Protein AF-A0A9X9R093-F1 (afdb_monomer_lite)

Radius of gyration: 15.12 Å; chains: 1; bounding box: 36×22×42 Å

Organism: Neisseria subflava (NCBI:txid28449)

pLDDT: mean 92.51, std 8.37, range [50.56, 98.62]

Secondary structure (DSSP, 8-state):
-PPPPEEEEEEEEEEEEEEPPTT-----GGG--SEEEEE--SSTTPPPEEEEEEEEEEEEEEE-TT--EEEEEEEEEEEEEE-

Sequence (83 aa):
MKRPSETLVGQYDISLTTVVPPDGTVIDWDKIEDAKISLVSDIKGVHPTFYLGFYAKEAGERYTVDNELVIDVTGFATRKVIE

Structure (mmCIF, N/CA/C/O backbone):
data_AF-A0A9X9R093-F1
#
_entry.id   AF-A0A9X9R093-F1
#
loop_
_atom_site.group_PDB
_atom_site.id
_atom_site.type_symbol
_atom_site.label_atom_id
_atom_site.label_alt_id
_atom_site.label_comp_id
_atom_site.label_asym_id
_atom_site.label_entity_id
_atom_site.label_seq_id
_atom_site.pdbx_PDB_ins_code
_atom_site.Cartn_x
_atom_site.Cartn_y
_atom_site.Cartn_z
_atom_site.occupancy
_atom_site.B_iso_or_equiv
_atom_site.auth_seq_id
_atom_site.auth_comp_id
_atom_site.auth_asym_id
_atom_site.auth_ato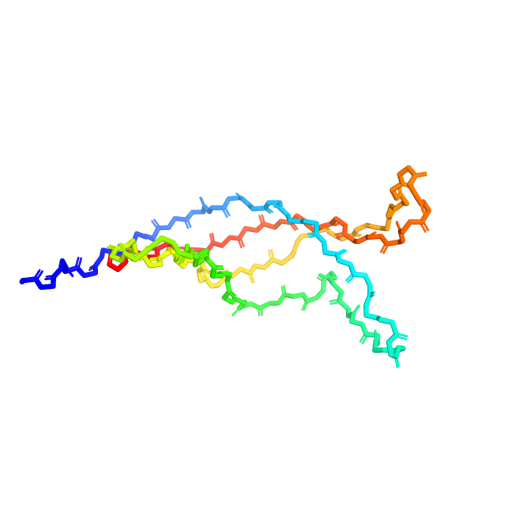m_id
_atom_site.pdbx_PDB_model_num
ATOM 1 N N . MET A 1 1 ? -4.028 3.345 31.279 1.00 50.56 1 MET A N 1
ATOM 2 C CA . MET A 1 1 ? -5.335 3.479 30.601 1.00 50.56 1 MET A CA 1
ATOM 3 C C . MET A 1 1 ? -5.072 3.356 29.106 1.00 50.56 1 MET A C 1
ATOM 5 O O . MET A 1 1 ? -4.295 4.153 28.598 1.00 50.56 1 MET A O 1
ATOM 9 N N . LYS A 1 2 ? -5.571 2.307 28.438 1.00 56.78 2 LYS A N 1
ATOM 10 C CA . LYS A 1 2 ? -5.408 2.138 26.982 1.00 56.78 2 LYS A CA 1
ATOM 11 C C . LYS A 1 2 ? -6.317 3.176 26.310 1.00 56.78 2 LYS A C 1
ATOM 13 O O . LYS A 1 2 ? -7.470 3.288 26.727 1.00 56.78 2 LYS A O 1
ATOM 18 N N . ARG A 1 3 ? -5.809 3.978 25.368 1.00 63.75 3 ARG A N 1
ATOM 19 C CA . ARG A 1 3 ? -6.682 4.863 24.583 1.00 63.75 3 ARG A CA 1
ATOM 20 C C . ARG A 1 3 ? -7.692 3.982 23.826 1.00 63.75 3 ARG A C 1
ATOM 22 O O . ARG A 1 3 ? -7.306 2.901 23.381 1.00 63.75 3 ARG A O 1
ATOM 29 N N . PRO A 1 4 ? -8.984 4.344 23.782 1.00 72.31 4 PRO A N 1
ATOM 30 C CA . PRO A 1 4 ? -9.947 3.610 22.973 1.00 72.31 4 PRO A CA 1
ATOM 31 C C . PRO A 1 4 ? -9.578 3.764 21.496 1.00 72.31 4 PRO A C 1
ATOM 33 O O . PRO A 1 4 ? -9.198 4.853 21.071 1.00 72.31 4 PRO A O 1
ATOM 36 N N . SER A 1 5 ? -9.693 2.677 20.734 1.00 80.62 5 SER A N 1
ATOM 37 C CA . SER A 1 5 ? -9.449 2.708 19.295 1.00 80.62 5 SER A CA 1
ATOM 38 C C . SER A 1 5 ? -10.497 3.573 18.599 1.00 80.62 5 SER A C 1
ATOM 40 O O . SER A 1 5 ? -11.697 3.374 18.814 1.00 80.62 5 SER A O 1
ATOM 42 N N . GLU A 1 6 ? -10.064 4.474 17.727 1.00 90.94 6 GLU A N 1
ATOM 43 C CA . GLU A 1 6 ? -10.938 5.303 16.900 1.00 90.94 6 GLU A CA 1
ATOM 44 C C . GLU A 1 6 ? -10.982 4.739 15.477 1.00 90.94 6 GLU A C 1
ATOM 46 O O . GLU A 1 6 ? -9.942 4.500 14.865 1.00 90.94 6 GLU A O 1
ATOM 51 N N . THR A 1 7 ? -12.187 4.500 14.951 1.00 94.12 7 THR A N 1
ATOM 52 C CA . THR A 1 7 ? -12.393 4.047 13.566 1.00 94.12 7 THR A CA 1
ATOM 53 C C . THR A 1 7 ? -13.088 5.138 12.771 1.00 94.12 7 THR A C 1
ATOM 55 O O . THR A 1 7 ? -14.205 5.535 13.095 1.00 94.12 7 THR A O 1
ATOM 58 N N . LEU A 1 8 ? -12.434 5.581 11.704 1.00 96.69 8 LEU A N 1
ATOM 59 C CA . LEU A 1 8 ? -12.928 6.590 10.780 1.00 96.69 8 LEU A CA 1
ATOM 60 C C . LEU A 1 8 ? -13.192 5.931 9.423 1.00 96.69 8 LEU A C 1
ATOM 62 O O . LEU A 1 8 ? -12.331 5.232 8.884 1.00 96.69 8 LEU A O 1
ATOM 66 N N . VAL A 1 9 ? -14.391 6.134 8.881 1.00 97.56 9 VAL A N 1
ATOM 67 C CA . VAL A 1 9 ? -14.776 5.670 7.540 1.00 97.56 9 VAL A CA 1
ATOM 68 C C . VAL A 1 9 ? -14.630 6.836 6.569 1.00 97.56 9 VAL A C 1
ATOM 70 O O . VAL A 1 9 ? -15.098 7.937 6.854 1.00 97.56 9 VAL A O 1
ATOM 73 N N . GLY A 1 10 ? -13.994 6.597 5.427 1.00 97.12 10 GLY A N 1
ATOM 74 C CA . GLY A 1 10 ? -13.759 7.618 4.410 1.00 97.12 10 GLY A CA 1
ATOM 75 C C . GLY A 1 10 ? -12.779 7.138 3.348 1.00 97.12 10 GLY A C 1
ATOM 76 O O . GLY A 1 10 ? -12.214 6.058 3.467 1.00 97.12 10 GLY A O 1
ATOM 77 N N . GLN A 1 11 ? -12.568 7.940 2.308 1.00 98.00 11 GLN A N 1
ATOM 78 C CA . GLN A 1 11 ? -11.524 7.664 1.326 1.00 98.00 11 GLN A CA 1
ATOM 79 C C . GLN A 1 11 ? -10.199 8.268 1.799 1.00 98.00 11 GLN A C 1
ATOM 81 O O . GLN A 1 11 ? -10.130 9.457 2.112 1.00 98.00 11 GLN A O 1
ATOM 86 N N . TYR A 1 12 ? -9.158 7.443 1.849 1.00 98.19 12 TYR A N 1
ATOM 87 C CA . TYR A 1 12 ? -7.800 7.844 2.199 1.00 98.19 12 TYR A CA 1
ATOM 88 C C . TYR A 1 12 ? -6.882 7.508 1.034 1.00 98.19 12 TYR A C 1
ATOM 90 O O . TYR A 1 12 ? -6.529 6.342 0.865 1.00 98.19 12 TYR A O 1
ATOM 98 N N . ASP A 1 13 ? -6.514 8.510 0.242 1.00 98.50 13 ASP A N 1
ATOM 99 C CA . ASP A 1 13 ? -5.558 8.329 -0.849 1.00 98.50 13 ASP A CA 1
ATOM 100 C C . ASP A 1 13 ? -4.166 8.053 -0.266 1.00 98.50 13 ASP A C 1
ATOM 102 O O . ASP A 1 13 ? -3.700 8.747 0.644 1.00 98.50 13 ASP A O 1
ATOM 106 N N . ILE A 1 14 ? -3.520 6.998 -0.755 1.00 98.00 14 ILE A N 1
ATOM 107 C CA . ILE A 1 14 ? -2.234 6.511 -0.260 1.00 98.00 14 ILE A CA 1
ATOM 108 C C . ILE A 1 14 ? -1.308 6.306 -1.453 1.00 98.00 14 ILE A C 1
ATOM 110 O O . ILE A 1 14 ? -1.662 5.636 -2.423 1.00 98.00 14 ILE A O 1
ATOM 114 N N . SER A 1 15 ? -0.098 6.841 -1.324 1.00 97.31 15 SER A N 1
ATOM 115 C CA . SER A 1 15 ? 1.037 6.530 -2.187 1.00 97.31 15 SER A CA 1
ATOM 116 C C . SER A 1 15 ? 2.108 5.845 -1.349 1.00 97.31 15 SER A C 1
ATOM 118 O O . SER A 1 15 ? 2.424 6.311 -0.250 1.00 97.31 15 SER A O 1
ATOM 120 N N . LEU A 1 16 ? 2.667 4.752 -1.856 1.00 95.31 16 LEU A N 1
ATOM 121 C CA . LEU A 1 16 ? 3.771 4.036 -1.225 1.00 95.31 16 LEU A CA 1
ATOM 122 C C . LEU A 1 16 ? 4.822 3.655 -2.264 1.00 95.31 16 LEU A C 1
ATOM 124 O O . LEU A 1 16 ? 4.502 3.432 -3.426 1.00 95.31 16 LEU A O 1
ATOM 128 N N . THR A 1 17 ? 6.067 3.556 -1.816 1.00 96.00 17 THR A N 1
ATOM 129 C CA . THR A 1 17 ? 7.181 3.026 -2.602 1.00 96.00 17 THR A CA 1
ATOM 130 C C . THR A 1 17 ? 7.680 1.774 -1.899 1.00 96.00 17 THR A C 1
ATOM 132 O O . THR A 1 17 ? 7.911 1.796 -0.688 1.00 96.00 17 THR A O 1
ATOM 135 N N . THR A 1 18 ? 7.848 0.688 -2.641 1.00 92.50 18 THR A N 1
ATOM 136 C CA . THR A 1 18 ? 8.361 -0.586 -2.127 1.00 92.50 18 THR A CA 1
ATOM 137 C C . THR A 1 18 ? 9.508 -1.086 -2.987 1.00 92.50 18 THR A C 1
ATOM 139 O O . THR A 1 18 ? 9.566 -0.818 -4.182 1.00 92.50 18 THR A O 1
ATOM 142 N N . VAL A 1 19 ? 10.421 -1.836 -2.383 1.00 91.25 19 VAL A N 1
ATOM 143 C CA . VAL A 1 19 ? 11.488 -2.531 -3.106 1.00 91.25 19 VAL A CA 1
ATOM 144 C C . VAL A 1 19 ? 10.941 -3.802 -3.751 1.00 91.25 19 VAL A C 1
ATOM 146 O O . VAL A 1 19 ? 10.027 -4.437 -3.210 1.00 91.25 19 VAL A O 1
ATOM 149 N N . VAL A 1 20 ? 11.496 -4.185 -4.901 1.00 88.62 20 VAL A N 1
ATOM 150 C CA . VAL A 1 20 ? 11.207 -5.492 -5.503 1.00 88.62 20 VAL A CA 1
ATOM 151 C C . VAL A 1 20 ? 11.914 -6.587 -4.690 1.00 88.62 20 VAL A C 1
ATOM 153 O O . VAL A 1 20 ? 13.106 -6.445 -4.406 1.00 88.62 20 VAL A O 1
ATOM 156 N N . PRO A 1 21 ? 11.226 -7.680 -4.304 1.00 87.12 21 PRO A N 1
ATOM 157 C CA . PRO A 1 21 ? 11.858 -8.778 -3.580 1.00 87.12 21 PRO A CA 1
ATOM 158 C C . PRO A 1 21 ? 13.046 -9.378 -4.357 1.00 87.12 21 PRO A C 1
ATOM 160 O O . PRO A 1 21 ? 12.898 -9.733 -5.528 1.00 87.12 21 PRO A O 1
ATOM 163 N N . PRO A 1 22 ? 14.225 -9.548 -3.727 1.00 85.88 22 PRO A N 1
ATOM 164 C CA . PRO A 1 22 ? 15.414 -10.060 -4.412 1.00 85.88 22 PRO A CA 1
ATOM 165 C C . PRO A 1 22 ? 15.372 -11.578 -4.648 1.00 85.88 22 PRO A C 1
ATOM 167 O O . PRO A 1 22 ? 16.228 -12.120 -5.341 1.00 85.88 22 PRO A O 1
ATOM 170 N N . ASP A 1 23 ? 14.402 -12.278 -4.059 1.00 91.38 23 ASP A N 1
ATOM 171 C CA . ASP A 1 23 ? 14.253 -13.735 -4.117 1.00 91.38 23 ASP A CA 1
ATOM 172 C C . ASP A 1 23 ? 13.504 -14.233 -5.367 1.00 91.38 23 ASP A C 1
ATOM 174 O O . ASP A 1 23 ? 13.275 -15.433 -5.516 1.00 91.38 23 ASP A O 1
ATOM 178 N N . GLY A 1 24 ? 13.145 -13.32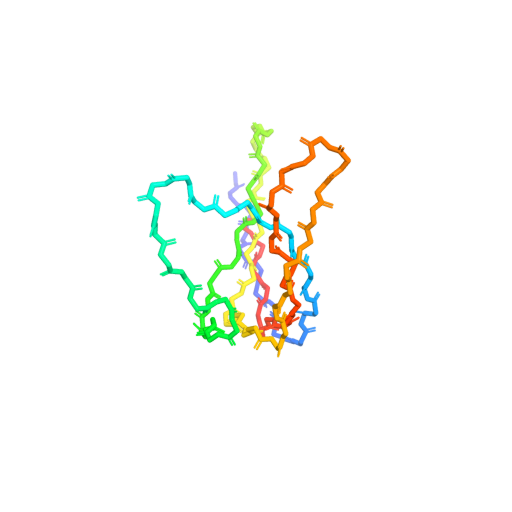3 -6.278 1.00 85.88 24 GLY A N 1
ATOM 179 C CA . GLY A 1 24 ? 12.408 -13.638 -7.501 1.00 85.88 24 GLY A CA 1
ATOM 180 C C . GLY A 1 24 ? 10.897 -13.763 -7.302 1.00 85.88 24 GLY A C 1
ATOM 181 O O . GLY A 1 24 ? 10.202 -14.169 -8.234 1.00 85.88 24 GLY A O 1
ATOM 182 N N . THR A 1 25 ? 10.371 -13.412 -6.123 1.00 92.81 25 THR A N 1
ATOM 183 C CA . THR A 1 25 ? 8.923 -13.339 -5.901 1.00 92.81 25 THR A CA 1
ATOM 184 C C . THR A 1 25 ? 8.296 -12.312 -6.841 1.00 92.81 25 THR A C 1
ATOM 186 O O . THR A 1 25 ? 8.615 -11.125 -6.796 1.00 92.81 25 THR A O 1
ATOM 189 N N . VAL A 1 26 ? 7.362 -12.770 -7.675 1.00 89.06 26 VAL A N 1
ATOM 190 C CA . VAL A 1 26 ? 6.573 -11.911 -8.563 1.00 89.06 26 VAL A CA 1
ATOM 191 C C . VAL A 1 26 ? 5.284 -11.520 -7.850 1.00 89.06 26 VAL A C 1
ATOM 193 O O . VAL A 1 26 ? 4.507 -12.385 -7.446 1.00 89.06 26 VAL A O 1
ATOM 196 N N . ILE A 1 27 ? 5.059 -10.216 -7.702 1.00 91.25 27 ILE A N 1
ATOM 197 C CA . ILE A 1 27 ? 3.871 -9.641 -7.064 1.00 91.25 27 ILE A CA 1
ATOM 198 C C . ILE A 1 27 ? 3.124 -8.817 -8.114 1.00 91.25 27 ILE A C 1
ATOM 200 O O . ILE A 1 27 ? 3.724 -7.991 -8.798 1.00 91.25 27 ILE A O 1
ATOM 204 N N . ASP A 1 28 ? 1.818 -9.044 -8.239 1.00 93.81 28 ASP A N 1
ATOM 205 C CA . ASP A 1 28 ? 0.935 -8.245 -9.093 1.00 93.81 28 ASP A CA 1
ATOM 206 C C . ASP A 1 28 ? 0.475 -7.002 -8.315 1.00 93.81 28 ASP A C 1
ATOM 208 O O . ASP A 1 28 ? -0.567 -7.002 -7.656 1.00 93.81 28 ASP A O 1
ATOM 212 N N . TRP A 1 29 ? 1.320 -5.968 -8.312 1.00 94.31 29 TRP A N 1
ATOM 213 C CA . TRP A 1 29 ? 1.125 -4.752 -7.513 1.00 94.31 29 TRP A CA 1
ATOM 214 C C . TRP A 1 29 ? -0.121 -3.948 -7.912 1.00 94.31 29 TRP A C 1
ATOM 216 O O . TRP A 1 29 ? -0.691 -3.262 -7.064 1.00 94.31 29 TRP A O 1
ATOM 226 N N . ASP A 1 30 ? -0.576 -4.074 -9.160 1.00 94.62 30 ASP A N 1
ATOM 227 C CA . ASP A 1 30 ? -1.807 -3.445 -9.655 1.00 94.62 30 ASP A CA 1
ATOM 228 C C . ASP A 1 30 ? -3.078 -4.136 -9.139 1.00 94.62 30 ASP A C 1
ATOM 230 O O . ASP A 1 30 ? -4.151 -3.536 -9.141 1.00 94.62 30 ASP A O 1
ATOM 234 N N . LYS A 1 31 ? -2.982 -5.390 -8.675 1.00 96.38 31 LYS A N 1
ATOM 235 C CA . LYS A 1 31 ? -4.125 -6.185 -8.188 1.00 96.38 31 LYS A CA 1
ATOM 236 C C . LYS A 1 31 ? -4.176 -6.329 -6.672 1.00 96.38 31 LYS A C 1
ATOM 238 O O . LYS A 1 31 ? -4.697 -7.315 -6.148 1.00 96.38 31 LYS A O 1
ATOM 243 N N . ILE A 1 32 ? -3.633 -5.358 -5.944 1.00 96.88 32 ILE A N 1
ATOM 244 C CA . ILE A 1 32 ? -3.810 -5.312 -4.493 1.00 96.88 32 ILE A CA 1
ATOM 245 C C . ILE A 1 32 ? -5.255 -4.921 -4.186 1.00 96.88 32 ILE A C 1
ATOM 247 O O . ILE A 1 32 ? -5.696 -3.821 -4.517 1.00 96.88 32 ILE A O 1
ATOM 251 N N . GLU A 1 33 ? -5.958 -5.810 -3.492 1.00 97.25 33 GLU A N 1
ATOM 252 C CA . GLU A 1 33 ? -7.349 -5.636 -3.083 1.00 97.25 33 GLU A CA 1
ATOM 253 C C . GLU A 1 33 ? -7.517 -5.930 -1.587 1.00 97.25 33 GLU A C 1
ATOM 255 O O . GLU A 1 33 ? -6.848 -6.804 -1.032 1.00 97.25 33 GLU A O 1
ATOM 260 N N . ASP A 1 34 ? -8.412 -5.181 -0.937 1.00 97.56 34 ASP A N 1
ATOM 261 C CA . ASP A 1 34 ? -8.776 -5.298 0.485 1.00 97.56 34 ASP A CA 1
ATOM 262 C C . ASP A 1 34 ? -7.583 -5.380 1.464 1.00 97.56 34 ASP A C 1
ATOM 264 O O . ASP A 1 34 ? -7.639 -6.007 2.526 1.00 97.56 34 ASP A O 1
ATOM 268 N N . ALA A 1 35 ? -6.470 -4.726 1.127 1.00 97.56 35 ALA A N 1
ATOM 269 C CA . ALA A 1 35 ? -5.251 -4.822 1.915 1.00 97.56 35 ALA A CA 1
ATOM 270 C C . ALA A 1 35 ? -5.300 -3.959 3.185 1.00 97.56 35 ALA A C 1
ATOM 272 O O . ALA A 1 35 ? -6.032 -2.967 3.297 1.00 97.56 35 ALA A O 1
ATOM 273 N N . LYS A 1 36 ? -4.453 -4.324 4.152 1.00 97.38 36 LYS A N 1
ATOM 274 C CA . LYS A 1 36 ? -4.174 -3.537 5.355 1.00 97.38 36 LYS A CA 1
ATOM 275 C C . LYS A 1 36 ? -2.798 -2.890 5.243 1.00 97.38 36 LYS A C 1
ATOM 277 O O . LYS A 1 36 ? -1.787 -3.588 5.238 1.00 97.38 36 LYS A O 1
ATOM 282 N N . ILE A 1 37 ? -2.755 -1.563 5.285 1.00 96.94 37 ILE A N 1
ATOM 283 C CA . ILE A 1 37 ? -1.517 -0.799 5.457 1.00 96.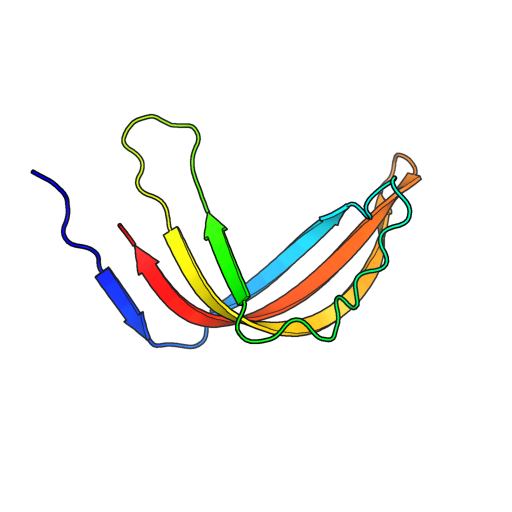94 37 ILE A CA 1
ATOM 284 C C . ILE A 1 37 ? -1.351 -0.472 6.940 1.00 96.94 37 ILE A C 1
ATOM 286 O O . ILE A 1 37 ? -2.272 0.034 7.584 1.00 96.94 37 ILE A O 1
ATOM 290 N N . SER A 1 38 ? -0.179 -0.776 7.497 1.00 96.06 38 SER A N 1
ATOM 291 C CA . SER A 1 38 ? 0.129 -0.555 8.914 1.00 96.06 38 SER A CA 1
ATOM 292 C C . SER A 1 38 ? 1.272 0.438 9.063 1.00 96.06 38 SER A C 1
ATOM 294 O O . SER A 1 38 ? 2.385 0.160 8.632 1.00 96.06 38 SER A O 1
ATOM 296 N N . LEU A 1 39 ? 1.010 1.570 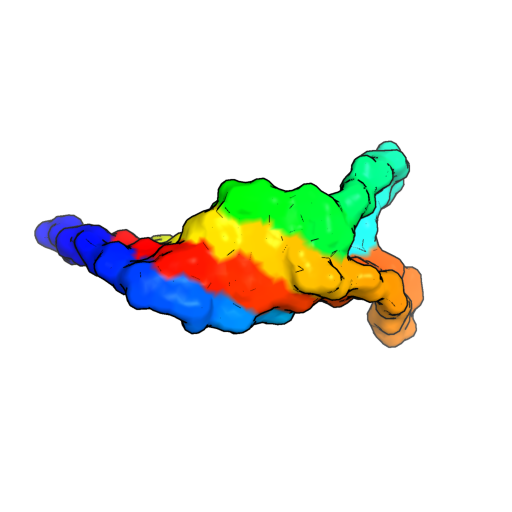9.714 1.00 94.00 39 LEU A N 1
ATOM 297 C CA . LEU A 1 39 ? 2.040 2.507 10.148 1.00 94.00 39 LEU A CA 1
ATOM 298 C C . LEU A 1 39 ? 2.343 2.211 11.613 1.00 94.00 39 LEU A C 1
ATOM 300 O O . LEU A 1 39 ? 1.570 2.561 12.509 1.00 94.00 39 LEU A O 1
ATOM 304 N N . VAL A 1 40 ? 3.464 1.534 11.835 1.00 91.69 40 VAL A N 1
ATOM 305 C CA . VAL A 1 40 ? 3.960 1.173 13.163 1.00 91.69 40 VAL A CA 1
ATOM 306 C C . VAL A 1 40 ? 5.192 2.019 13.453 1.00 91.69 40 VAL A C 1
ATOM 308 O O . VAL A 1 40 ? 6.108 2.073 12.639 1.00 91.69 40 VAL A O 1
ATOM 311 N N . SER A 1 41 ? 5.206 2.689 14.604 1.00 88.06 41 SER A N 1
ATOM 312 C CA . SER A 1 41 ? 6.377 3.426 15.077 1.00 88.06 41 SER A CA 1
ATOM 313 C C . SER A 1 41 ? 7.240 2.530 15.962 1.00 88.06 41 SER A C 1
ATOM 315 O O . SER A 1 41 ? 6.732 1.713 16.729 1.00 88.06 41 SER A O 1
ATOM 317 N N . ASP A 1 42 ? 8.550 2.714 15.873 1.00 91.81 42 ASP A N 1
ATOM 318 C CA . ASP A 1 42 ? 9.558 2.159 16.776 1.00 91.81 42 ASP A CA 1
ATOM 319 C C . ASP A 1 42 ? 9.602 2.878 18.141 1.00 91.81 42 ASP A C 1
ATOM 321 O O . ASP A 1 42 ? 10.170 2.367 19.111 1.00 91.81 42 ASP A O 1
ATOM 325 N N . ILE A 1 43 ? 8.963 4.047 18.255 1.00 91.62 43 ILE A N 1
ATOM 326 C CA . ILE A 1 43 ? 8.886 4.818 19.493 1.00 91.62 43 ILE A CA 1
ATOM 327 C C . ILE A 1 43 ? 7.938 4.125 20.474 1.00 91.62 43 ILE A C 1
ATOM 329 O O . ILE A 1 43 ? 6.730 3.992 20.256 1.00 91.62 43 ILE A O 1
ATOM 333 N N . LYS A 1 44 ? 8.483 3.745 21.632 1.00 88.00 44 LYS A N 1
ATOM 334 C CA . LYS A 1 44 ? 7.721 3.115 22.713 1.00 88.00 44 LYS A CA 1
ATOM 335 C C . LYS A 1 44 ? 6.518 3.973 23.126 1.00 88.00 44 LYS A C 1
ATOM 337 O O . LYS A 1 44 ? 6.665 5.130 23.508 1.00 88.00 44 LYS A O 1
ATOM 342 N N . GLY A 1 45 ? 5.334 3.360 23.140 1.00 84.88 45 GLY A N 1
ATOM 343 C CA . GLY A 1 45 ? 4.086 3.999 23.573 1.00 84.88 45 GLY A CA 1
ATOM 344 C C . GLY A 1 45 ? 3.347 4.767 22.474 1.00 84.88 45 GLY A C 1
ATOM 345 O O . GLY A 1 45 ? 2.239 5.247 22.722 1.00 84.88 45 GLY A O 1
ATOM 346 N N . VAL A 1 46 ? 3.912 4.856 21.265 1.00 88.38 46 VAL A N 1
ATOM 347 C CA . VAL A 1 46 ? 3.168 5.288 20.080 1.00 88.38 46 VAL A CA 1
ATOM 348 C C . VAL A 1 46 ? 2.336 4.113 19.587 1.00 88.38 46 VAL A C 1
ATOM 350 O O . VAL A 1 46 ? 2.837 3.011 19.380 1.00 88.38 46 VAL A O 1
ATOM 353 N N . HIS A 1 47 ? 1.038 4.349 19.453 1.00 87.81 47 HIS A N 1
ATOM 354 C CA . HIS A 1 47 ? 0.108 3.349 18.964 1.00 87.81 47 HIS A CA 1
ATOM 355 C C . HIS A 1 47 ? 0.101 3.337 17.430 1.00 87.81 47 HIS A C 1
ATOM 357 O O . HIS A 1 47 ? 0.292 4.391 16.813 1.00 87.81 47 HIS A O 1
ATOM 363 N N . PRO A 1 48 ? -0.099 2.168 16.804 1.00 93.69 48 PRO A N 1
ATOM 364 C CA . PRO A 1 48 ? -0.119 2.067 15.356 1.00 93.69 48 PRO A CA 1
ATOM 365 C C . PRO A 1 48 ? -1.334 2.781 14.752 1.00 93.69 48 PRO A C 1
ATOM 367 O O . PRO A 1 48 ? -2.395 2.906 15.366 1.00 93.69 48 PRO A O 1
ATOM 370 N N . THR A 1 49 ? -1.172 3.220 13.506 1.00 95.25 49 THR A N 1
ATOM 371 C CA . THR A 1 49 ? -2.280 3.648 12.646 1.00 95.25 49 THR A CA 1
ATOM 372 C C . THR A 1 49 ? -2.441 2.635 11.525 1.00 95.25 49 THR A C 1
ATOM 374 O O . THR A 1 49 ? -1.463 2.247 10.887 1.00 95.25 49 THR A O 1
ATOM 377 N N . PHE A 1 50 ? -3.673 2.225 11.253 1.00 97.25 50 PHE A N 1
ATOM 378 C CA . PHE A 1 50 ? -3.986 1.288 10.182 1.00 97.25 50 PHE A CA 1
ATOM 379 C C . PHE A 1 50 ? -4.892 1.930 9.144 1.00 97.25 50 PHE A C 1
ATOM 381 O O . PHE A 1 50 ? -5.837 2.632 9.496 1.00 97.25 50 PHE A O 1
ATOM 388 N N . TYR A 1 51 ? -4.642 1.624 7.877 1.00 97.94 51 TYR A N 1
ATOM 389 C CA . TYR A 1 51 ? -5.551 1.902 6.774 1.00 97.94 51 TYR A CA 1
ATOM 390 C C . TYR A 1 51 ? -6.050 0.567 6.226 1.00 97.94 51 TYR A C 1
ATOM 392 O O . TYR A 1 51 ? -5.248 -0.300 5.880 1.00 97.94 51 TYR A O 1
ATOM 400 N N . LEU A 1 52 ? -7.366 0.371 6.230 1.00 98.19 52 LEU A N 1
ATOM 401 C CA . LEU A 1 52 ? -8.014 -0.899 5.903 1.00 98.19 52 LEU A CA 1
ATOM 402 C C . LEU A 1 52 ? -8.825 -0.783 4.615 1.00 98.19 52 LEU A C 1
ATOM 404 O O . LEU A 1 52 ? -9.389 0.275 4.313 1.00 98.19 52 LEU A O 1
ATOM 408 N N . GLY A 1 53 ? -8.922 -1.903 3.900 1.00 97.94 53 GLY A N 1
ATOM 409 C CA . GLY A 1 53 ? -9.585 -1.964 2.605 1.00 97.94 53 GLY A CA 1
ATOM 410 C C . GLY A 1 53 ? -8.864 -1.101 1.579 1.00 97.94 53 G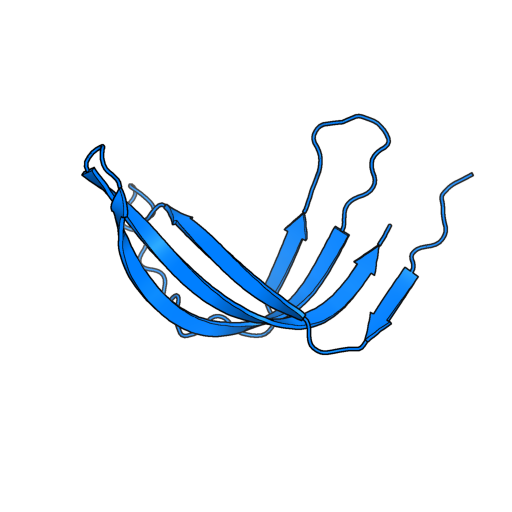LY A C 1
ATOM 411 O O . GLY A 1 53 ? -9.516 -0.293 0.923 1.00 97.94 53 GLY A O 1
ATOM 412 N N . PHE A 1 54 ? -7.530 -1.183 1.546 1.00 98.56 54 PHE A N 1
ATOM 413 C CA . PHE A 1 54 ? -6.712 -0.535 0.528 1.00 98.56 54 PHE A CA 1
ATOM 414 C C . PHE A 1 54 ? -6.840 -1.279 -0.800 1.00 98.56 54 PHE A C 1
ATOM 416 O O . PHE A 1 54 ? -6.707 -2.503 -0.840 1.00 98.56 54 PHE A O 1
ATOM 423 N N . TYR A 1 55 ? -7.052 -0.514 -1.863 1.00 98.25 55 TYR A N 1
ATOM 424 C CA . TYR A 1 55 ? -7.060 -0.978 -3.242 1.00 98.25 55 TYR A CA 1
ATOM 425 C C . TYR A 1 55 ? -6.014 -0.197 -4.027 1.00 98.25 55 TYR A C 1
ATOM 427 O O . TYR A 1 55 ? -6.003 1.039 -3.973 1.00 98.25 55 TYR A O 1
ATOM 435 N N . ALA A 1 56 ? -5.150 -0.910 -4.750 1.00 98.06 56 ALA A N 1
ATOM 436 C CA . ALA A 1 56 ? -4.258 -0.283 -5.713 1.00 98.06 56 ALA A CA 1
ATOM 437 C C . ALA A 1 56 ? -5.066 0.246 -6.904 1.00 98.06 56 ALA A C 1
ATOM 439 O O . ALA A 1 56 ? -6.059 -0.342 -7.330 1.00 98.06 56 ALA A O 1
ATOM 440 N N . LYS A 1 57 ? -4.636 1.393 -7.419 1.00 97.94 57 LYS A N 1
ATOM 441 C CA . LYS A 1 57 ? -5.153 2.004 -8.641 1.00 97.94 57 LYS A CA 1
ATOM 442 C C . LYS A 1 57 ? -4.135 1.884 -9.770 1.00 97.94 57 LYS A C 1
ATOM 444 O O . LYS A 1 57 ? -4.513 1.556 -10.888 1.00 97.94 57 LYS A O 1
ATOM 449 N N . GLU A 1 58 ? -2.877 2.190 -9.466 1.00 97.31 58 GLU A N 1
ATOM 450 C CA . GLU A 1 58 ? -1.758 2.174 -10.408 1.00 97.31 58 GLU A CA 1
ATOM 451 C C . GLU A 1 58 ? -0.486 1.763 -9.658 1.00 97.31 58 GLU A C 1
ATOM 453 O O . GLU A 1 58 ? -0.224 2.275 -8.562 1.00 97.31 58 GLU A O 1
ATOM 458 N N . ALA A 1 59 ? 0.312 0.890 -10.264 1.00 97.19 59 ALA A N 1
ATOM 459 C CA . ALA A 1 59 ? 1.668 0.557 -9.868 1.00 97.19 59 ALA A CA 1
ATOM 460 C C . ALA A 1 59 ? 2.638 0.789 -11.037 1.00 97.19 59 ALA A C 1
ATOM 462 O O . ALA A 1 59 ? 2.331 0.518 -12.198 1.00 97.19 59 ALA A O 1
ATOM 463 N N . GLY A 1 60 ? 3.828 1.307 -10.736 1.00 95.81 60 GLY A N 1
ATOM 464 C CA . GLY A 1 60 ? 4.844 1.599 -11.742 1.00 95.81 60 GLY A CA 1
ATOM 465 C C . GLY A 1 60 ? 6.256 1.355 -11.235 1.00 95.81 60 GLY A C 1
ATOM 466 O O . GLY A 1 60 ? 6.577 1.630 -10.081 1.00 95.81 60 GLY A O 1
ATOM 467 N N . GLU A 1 61 ? 7.108 0.852 -12.119 1.00 94.88 61 GLU A N 1
ATOM 468 C CA . GLU A 1 61 ? 8.528 0.651 -11.848 1.00 94.88 61 GLU A CA 1
ATOM 469 C C . GLU A 1 61 ? 9.311 1.961 -11.967 1.00 94.88 61 GLU A C 1
ATOM 471 O O . GLU A 1 61 ? 9.125 2.750 -12.900 1.00 94.88 61 GLU A O 1
ATOM 476 N N . ARG A 1 62 ? 10.251 2.166 -11.047 1.00 94.06 62 ARG A N 1
ATOM 477 C CA . ARG A 1 62 ? 11.227 3.254 -11.103 1.00 94.06 62 ARG A CA 1
ATOM 478 C C . ARG A 1 62 ? 12.555 2.784 -10.526 1.00 94.06 62 ARG A C 1
ATOM 480 O O . ARG A 1 62 ? 12.593 2.015 -9.575 1.00 94.06 62 ARG A O 1
ATOM 487 N N . TYR A 1 63 ? 13.656 3.301 -11.059 1.00 90.88 63 TYR A N 1
ATOM 488 C CA . TYR A 1 63 ? 14.978 3.104 -10.469 1.00 90.88 63 TYR A CA 1
ATOM 489 C C . TYR A 1 63 ? 15.333 4.266 -9.536 1.00 90.88 63 TYR A C 1
ATOM 491 O O . TYR A 1 63 ? 15.069 5.435 -9.842 1.00 90.88 63 TYR A O 1
ATOM 499 N N . THR A 1 64 ? 15.915 3.958 -8.378 1.00 90.12 64 THR A N 1
ATOM 500 C CA . THR A 1 64 ? 16.540 4.963 -7.509 1.00 90.12 64 THR A CA 1
ATOM 501 C C . THR A 1 64 ? 17.871 5.434 -8.105 1.00 90.12 64 THR A C 1
ATOM 503 O O . THR A 1 64 ? 18.387 4.848 -9.056 1.00 90.12 64 THR A O 1
ATOM 506 N N . VAL A 1 65 ? 18.447 6.502 -7.542 1.00 91.25 65 VAL A N 1
ATOM 507 C CA . VAL A 1 65 ? 19.769 7.011 -7.961 1.00 91.25 65 VAL A CA 1
ATOM 508 C C . VAL A 1 65 ? 20.859 5.945 -7.800 1.00 91.25 65 VAL A C 1
ATOM 510 O O . VAL A 1 65 ? 21.775 5.882 -8.615 1.00 91.25 65 VAL A O 1
ATOM 513 N N . ASP A 1 66 ? 20.710 5.065 -6.809 1.00 91.81 66 ASP A N 1
ATOM 514 C CA . ASP A 1 66 ? 21.637 3.967 -6.525 1.00 91.81 66 ASP A CA 1
ATOM 515 C C . ASP A 1 66 ? 21.337 2.701 -7.356 1.00 91.81 66 ASP A C 1
ATOM 517 O O . ASP A 1 66 ? 21.849 1.623 -7.058 1.00 91.81 66 ASP A O 1
ATOM 521 N N . ASN A 1 67 ? 20.525 2.820 -8.419 1.00 88.44 67 ASN A N 1
ATOM 522 C CA . ASN A 1 67 ? 20.086 1.730 -9.301 1.00 88.44 67 ASN A CA 1
ATOM 523 C C . ASN A 1 67 ? 19.284 0.613 -8.608 1.00 88.44 67 ASN A C 1
ATOM 525 O O . ASN A 1 67 ? 19.227 -0.515 -9.102 1.00 88.44 67 ASN A O 1
ATOM 529 N N . GLU A 1 68 ? 18.608 0.912 -7.502 1.00 89.69 68 GLU A N 1
ATOM 530 C CA . GLU A 1 68 ? 17.651 -0.020 -6.905 1.00 89.69 68 GLU A CA 1
ATOM 531 C C . GLU A 1 68 ? 16.307 0.067 -7.641 1.00 89.69 68 GLU A C 1
ATOM 533 O O . GLU A 1 68 ? 15.760 1.159 -7.814 1.00 89.69 68 GLU A O 1
ATOM 538 N N . LEU A 1 69 ? 15.776 -1.076 -8.088 1.00 90.62 69 LEU A N 1
ATOM 539 C CA . LEU A 1 69 ? 14.438 -1.151 -8.673 1.00 90.62 69 LEU A CA 1
ATOM 540 C C . LEU A 1 69 ? 13.386 -1.082 -7.560 1.00 90.62 69 LEU A C 1
ATOM 542 O O . LEU A 1 69 ? 13.332 -1.946 -6.681 1.00 90.62 69 LEU A O 1
ATOM 546 N N . VAL A 1 70 ? 12.523 -0.073 -7.636 1.00 95.06 70 VAL A N 1
ATOM 547 C CA . VAL A 1 70 ? 11.390 0.124 -6.733 1.00 95.06 70 VAL A CA 1
ATOM 548 C C . VAL A 1 70 ? 10.078 0.177 -7.509 1.00 95.06 70 VAL A C 1
ATOM 550 O O . VAL A 1 70 ? 10.050 0.504 -8.695 1.00 95.06 70 VAL A O 1
ATOM 553 N N . ILE A 1 71 ? 8.989 -0.129 -6.814 1.00 96.56 71 ILE A N 1
ATOM 554 C CA . ILE A 1 71 ? 7.619 -0.012 -7.301 1.00 96.56 71 ILE A CA 1
ATOM 555 C C . ILE A 1 71 ? 6.944 1.122 -6.542 1.00 96.56 71 ILE A C 1
ATOM 557 O O . ILE A 1 71 ? 6.869 1.094 -5.311 1.00 96.56 71 ILE A O 1
ATOM 561 N N . ASP A 1 72 ? 6.447 2.109 -7.273 1.00 97.31 72 ASP A N 1
ATOM 562 C CA . ASP A 1 72 ? 5.572 3.147 -6.745 1.00 97.31 72 ASP A CA 1
ATOM 563 C C . ASP A 1 72 ? 4.118 2.690 -6.945 1.00 97.31 72 ASP A C 1
ATOM 565 O O . ASP A 1 72 ? 3.705 2.415 -8.070 1.00 97.31 72 ASP A O 1
ATOM 569 N N . VAL A 1 73 ? 3.344 2.589 -5.862 1.00 97.69 73 VAL A N 1
ATOM 570 C CA . VAL A 1 73 ? 1.932 2.177 -5.875 1.00 97.69 73 VAL A CA 1
ATOM 571 C C . VAL A 1 73 ? 1.073 3.322 -5.356 1.00 97.69 73 VAL A C 1
ATOM 573 O O . VAL A 1 73 ? 1.338 3.882 -4.289 1.00 97.69 73 VAL A O 1
ATOM 576 N N . THR A 1 74 ? 0.014 3.648 -6.090 1.00 98.31 74 THR A N 1
ATOM 577 C CA . THR A 1 74 ? -1.022 4.594 -5.664 1.00 98.31 74 THR A CA 1
ATOM 578 C C . THR A 1 74 ? -2.360 3.890 -5.540 1.00 98.31 74 THR A C 1
ATOM 580 O O . THR A 1 74 ? -2.648 2.934 -6.259 1.00 98.31 74 THR A O 1
ATOM 583 N N . GLY A 1 75 ? -3.191 4.353 -4.618 1.00 98.31 75 GLY A N 1
ATOM 584 C CA . GLY A 1 75 ? -4.493 3.760 -4.368 1.00 98.31 75 GLY A CA 1
ATOM 585 C C . GLY A 1 75 ? -5.243 4.493 -3.272 1.00 98.31 75 GLY A C 1
ATOM 586 O O . GLY A 1 75 ? -4.867 5.598 -2.875 1.00 98.31 75 GLY A O 1
ATOM 587 N N . PHE A 1 76 ? -6.292 3.866 -2.755 1.00 98.56 76 PHE A N 1
ATOM 588 C CA . PHE A 1 76 ? -7.034 4.413 -1.627 1.00 98.56 76 PHE A CA 1
ATOM 589 C C . PHE A 1 76 ? -7.480 3.322 -0.661 1.00 98.56 76 PHE A C 1
ATOM 591 O O . PHE A 1 76 ? -7.759 2.193 -1.055 1.00 98.56 76 PHE A O 1
ATOM 598 N N . ALA A 1 77 ? -7.572 3.680 0.617 1.00 98.62 77 ALA A N 1
ATOM 599 C CA . ALA A 1 77 ? -8.210 2.877 1.651 1.00 98.62 77 ALA A CA 1
ATOM 600 C C . ALA A 1 77 ? -9.580 3.453 2.026 1.00 98.62 77 ALA A C 1
ATOM 602 O O . ALA A 1 77 ? -9.839 4.642 1.843 1.00 98.62 77 ALA A O 1
ATOM 603 N N . THR A 1 78 ? -10.449 2.611 2.586 1.00 98.38 78 THR A N 1
ATOM 604 C CA . THR A 1 78 ? -11.839 2.982 2.934 1.00 98.38 78 THR A CA 1
ATOM 605 C C . THR A 1 78 ? -12.036 3.278 4.421 1.00 98.38 78 THR A C 1
ATOM 607 O O . THR A 1 78 ? -13.086 3.775 4.847 1.00 98.38 78 THR A O 1
ATOM 610 N N . ARG A 1 79 ? -11.045 2.923 5.245 1.00 97.94 79 ARG A N 1
ATOM 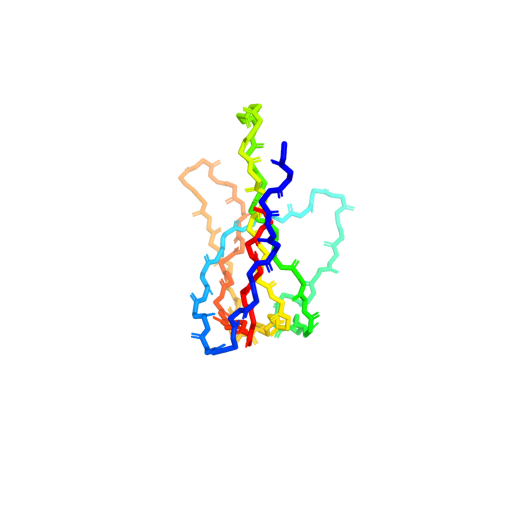611 C CA . ARG A 1 79 ? -11.109 3.009 6.704 1.00 97.94 79 ARG A CA 1
ATOM 612 C C . ARG A 1 79 ? -9.745 3.339 7.291 1.00 97.94 79 ARG A C 1
ATOM 614 O O . ARG A 1 79 ? -8.740 2.779 6.861 1.00 97.94 79 ARG A O 1
ATOM 621 N N . LYS A 1 80 ? -9.729 4.177 8.328 1.00 97.50 80 LYS A N 1
ATOM 622 C CA . LYS A 1 80 ? -8.563 4.460 9.171 1.00 97.50 80 LYS A CA 1
ATOM 623 C C . LYS A 1 80 ? -8.860 4.049 10.611 1.00 97.50 80 LYS A C 1
ATOM 625 O O . LYS A 1 80 ? -9.900 4.417 11.151 1.00 97.50 80 LYS A O 1
ATOM 630 N N . VAL A 1 81 ? -7.945 3.313 11.233 1.00 96.50 81 VAL A N 1
ATOM 631 C CA . VAL A 1 81 ? -8.021 2.902 12.641 1.00 96.50 81 VAL A CA 1
ATOM 632 C C . VAL A 1 81 ? -6.817 3.457 13.389 1.00 96.50 81 VAL A C 1
ATOM 634 O O . VAL A 1 81 ? -5.679 3.250 12.968 1.00 96.50 81 VAL A O 1
ATOM 637 N N . ILE A 1 82 ? -7.072 4.164 14.485 1.00 92.94 82 ILE A N 1
ATOM 638 C CA . ILE A 1 82 ? -6.053 4.702 15.391 1.00 92.94 82 ILE A CA 1
ATOM 639 C C . ILE A 1 82 ? -6.192 3.947 16.711 1.00 92.94 82 ILE A C 1
ATOM 641 O O . ILE A 1 82 ? -7.280 3.946 17.287 1.00 92.94 82 ILE A O 1
ATOM 645 N N . GLU A 1 83 ? -5.129 3.278 17.163 1.00 87.00 83 GLU A N 1
ATOM 646 C CA . GLU A 1 83 ? -5.127 2.526 18.432 1.00 87.00 83 GLU A CA 1
ATOM 647 C C . GLU A 1 83 ? -4.642 3.318 19.652 1.00 87.00 83 GLU A C 1
ATOM 649 O O . GLU A 1 83 ? -4.071 4.422 19.504 1.00 87.00 83 GLU A O 1
#

Foldseek 3Di:
DDPDKDKDFDKAKDKDKAFDDPVPDDDPLQADFQDKDWDDDPDPPQWIKIFTGWHWHDKDWDADPVRGIMIITITIGGMMMGD